Protein AF-A0A2V5Z272-F1 (afdb_monomer_lite)

Sequence (54 aa):
QYTPIIFLTALVTRAEASTGLRIDEHPFLAKPIDIQELIKAIEAHVPARAKSVG

Secondary structure (DSSP, 8-state):
------EEESSS-HHHHHTT--BTTB-EEESS--HHHHHHHHHHHS-GGGG---

Foldseek 3Di:
DDDADEAEDEPDDQVNLVVPDADVNHRYHYPPDDPVRVVVVVVVPPPPVVVPDD

Structure (mmCIF, N/CA/C/O backbone):
data_AF-A0A2V5Z272-F1
#
_entry.id   AF-A0A2V5Z272-F1
#
loop_
_atom_site.group_PDB
_atom_site.id
_atom_site.type_symbol
_atom_site.label_atom_id
_atom_site.label_alt_id
_atom_site.label_comp_id
_atom_site.label_asym_id
_atom_site.label_entity_id
_atom_site.label_seq_id
_atom_site.pdbx_PDB_ins_code
_atom_site.Cartn_x
_atom_site.Cartn_y
_atom_site.Cartn_z
_atom_site.occupancy
_atom_site.B_iso_or_equiv
_atom_site.auth_seq_id
_atom_site.auth_com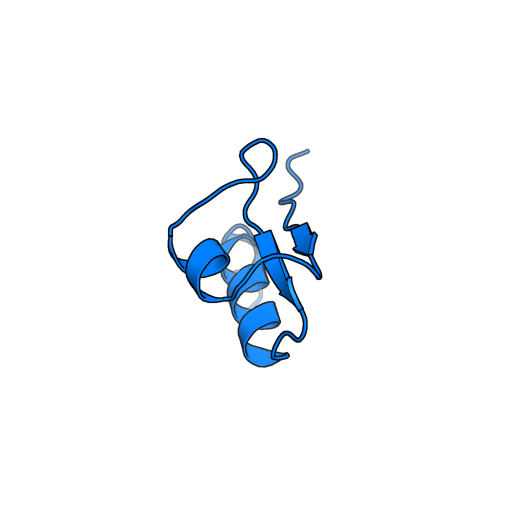p_id
_atom_site.auth_asym_id
_atom_site.auth_atom_id
_atom_site.pdbx_PDB_model_num
ATOM 1 N N . GLN A 1 1 ? 9.762 7.206 -20.230 1.00 65.31 1 GLN A N 1
ATOM 2 C CA . GLN A 1 1 ? 10.211 6.921 -18.851 1.00 65.31 1 GLN A CA 1
ATOM 3 C C . GLN A 1 1 ? 8.986 6.466 -18.070 1.00 65.31 1 GLN A C 1
ATOM 5 O O . GLN A 1 1 ? 7.985 7.162 -18.136 1.00 65.31 1 GLN A O 1
ATOM 10 N N . TYR A 1 2 ? 9.014 5.284 -17.451 1.00 78.00 2 TYR A N 1
ATOM 11 C CA . TYR A 1 2 ? 7.905 4.777 -16.632 1.00 78.00 2 TYR A CA 1
ATOM 12 C C . TYR A 1 2 ? 8.290 4.932 -15.162 1.00 78.00 2 TYR A C 1
ATOM 14 O O . TYR A 1 2 ? 9.281 4.342 -14.731 1.00 78.00 2 TYR A O 1
ATOM 22 N N . THR A 1 3 ? 7.539 5.747 -14.426 1.00 84.56 3 THR A N 1
ATOM 23 C CA . THR A 1 3 ? 7.720 5.955 -12.985 1.00 84.56 3 THR A CA 1
ATOM 24 C C . THR A 1 3 ? 6.482 5.401 -12.285 1.00 84.56 3 THR A C 1
ATOM 26 O O . THR A 1 3 ? 5.397 5.935 -12.513 1.00 84.56 3 THR A O 1
ATOM 29 N N . PRO A 1 4 ? 6.601 4.339 -11.470 1.00 85.94 4 PRO A N 1
ATOM 30 C CA . PRO A 1 4 ? 5.478 3.849 -10.682 1.00 85.94 4 PRO A CA 1
ATOM 31 C C . PRO A 1 4 ? 4.998 4.921 -9.696 1.00 85.94 4 PRO A C 1
ATOM 33 O O . PRO A 1 4 ? 5.810 5.544 -9.013 1.00 85.94 4 PRO A O 1
ATOM 36 N N . ILE A 1 5 ? 3.682 5.125 -9.617 1.00 88.25 5 ILE A N 1
ATOM 37 C CA . ILE A 1 5 ? 3.037 6.071 -8.696 1.00 88.25 5 ILE A CA 1
ATOM 38 C C . ILE A 1 5 ? 2.198 5.267 -7.704 1.00 88.25 5 ILE A C 1
ATOM 40 O O . ILE A 1 5 ? 1.446 4.385 -8.116 1.00 88.25 5 ILE A O 1
ATOM 44 N N . ILE A 1 6 ? 2.329 5.579 -6.413 1.00 88.50 6 ILE A N 1
ATOM 45 C CA . ILE A 1 6 ? 1.534 5.007 -5.318 1.00 88.50 6 ILE A CA 1
ATOM 46 C C . ILE A 1 6 ? 1.005 6.177 -4.481 1.00 88.50 6 ILE A C 1
ATOM 48 O O . ILE A 1 6 ? 1.789 7.001 -4.008 1.00 88.50 6 ILE A O 1
ATOM 52 N N . PHE A 1 7 ? -0.310 6.260 -4.281 1.00 89.25 7 PHE A N 1
ATOM 53 C CA . PHE A 1 7 ? -0.924 7.299 -3.449 1.00 89.25 7 PHE A CA 1
ATOM 54 C C . PHE A 1 7 ? -0.915 6.907 -1.967 1.00 89.25 7 PHE A C 1
ATOM 56 O O . PHE A 1 7 ? -1.167 5.760 -1.624 1.00 89.25 7 PHE A O 1
ATOM 63 N N . LEU A 1 8 ? -0.681 7.857 -1.059 1.00 89.31 8 LEU A N 1
ATOM 64 C CA . LEU A 1 8 ? -0.775 7.636 0.390 1.00 89.31 8 LEU A CA 1
ATOM 65 C C . LEU A 1 8 ? -1.800 8.608 0.993 1.00 89.31 8 LEU A C 1
ATOM 67 O O . LEU A 1 8 ? -1.554 9.814 1.059 1.00 89.31 8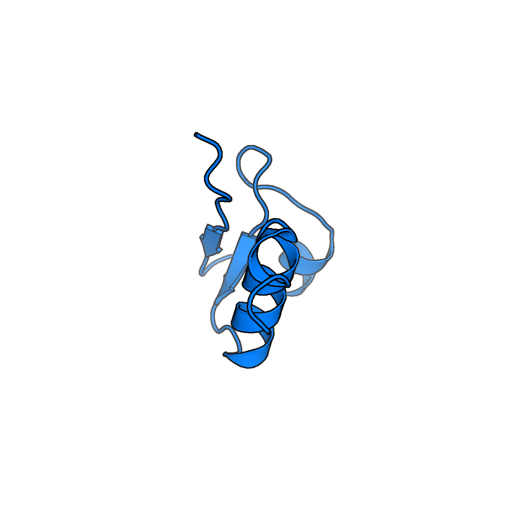 LEU A O 1
ATOM 71 N N . THR A 1 9 ? -2.947 8.095 1.438 1.00 85.00 9 THR A N 1
ATOM 72 C CA . THR A 1 9 ? -4.167 8.881 1.718 1.00 85.00 9 THR A CA 1
ATOM 73 C C . THR A 1 9 ? -4.599 8.795 3.189 1.00 85.00 9 THR A C 1
ATOM 75 O O . THR A 1 9 ? -4.234 7.851 3.877 1.00 85.00 9 THR A O 1
ATOM 78 N N . ALA A 1 10 ? -5.343 9.783 3.709 1.00 81.12 10 ALA A N 1
ATOM 79 C CA . ALA A 1 10 ? -5.742 9.836 5.128 1.00 81.12 10 ALA A CA 1
ATOM 80 C C . ALA A 1 10 ? -7.187 9.391 5.427 1.00 81.12 10 ALA A C 1
ATOM 82 O O . ALA A 1 10 ? -7.473 9.020 6.559 1.00 81.12 10 ALA A O 1
ATOM 83 N N . LEU A 1 11 ? -8.097 9.456 4.450 1.00 66.75 11 LEU A N 1
ATOM 84 C CA . LEU A 1 11 ? -9.542 9.265 4.664 1.00 66.75 11 LEU A CA 1
ATOM 85 C C . LEU A 1 11 ? -10.076 7.930 4.139 1.00 66.75 11 LEU A C 1
ATOM 87 O O . LEU A 1 11 ? -11.285 7.744 4.079 1.00 66.75 11 LEU A O 1
ATOM 91 N N . VAL A 1 12 ? -9.188 7.016 3.755 1.00 64.75 12 VAL A N 1
ATOM 92 C CA . VAL A 1 12 ? -9.581 5.708 3.237 1.00 64.75 12 VAL A CA 1
ATOM 93 C C . VAL A 1 12 ? -9.352 4.673 4.328 1.00 64.75 12 VAL A C 1
ATOM 95 O O . VAL A 1 12 ? -8.276 4.608 4.928 1.00 64.75 12 VAL A O 1
ATOM 98 N N . THR A 1 13 ? -10.376 3.887 4.635 1.00 65.31 13 THR A N 1
ATOM 99 C CA . THR A 1 13 ? -10.270 2.802 5.606 1.00 65.31 13 THR A CA 1
ATOM 100 C C . THR A 1 13 ? -9.314 1.734 5.071 1.00 65.31 13 THR A C 1
ATOM 102 O O . THR A 1 13 ? -9.224 1.493 3.867 1.00 65.31 13 THR A O 1
ATOM 105 N N . ARG A 1 14 ? -8.597 1.032 5.958 1.00 63.47 14 ARG A N 1
ATOM 106 C CA . ARG A 1 14 ? -7.749 -0.106 5.544 1.00 63.47 14 ARG A CA 1
ATOM 107 C C . ARG A 1 14 ? -8.532 -1.172 4.764 1.00 63.47 14 ARG A C 1
ATOM 109 O O . ARG A 1 14 ? -7.947 -1.860 3.938 1.00 63.47 14 ARG A O 1
ATOM 116 N N . ALA A 1 15 ? -9.839 -1.280 5.017 1.00 62.72 15 ALA A N 1
ATOM 117 C CA . ALA A 1 15 ? -10.743 -2.164 4.290 1.00 62.72 15 ALA A CA 1
ATOM 118 C C . ALA A 1 15 ? -10.958 -1.723 2.832 1.00 62.72 15 ALA A C 1
ATOM 120 O O . ALA A 1 15 ? -11.003 -2.565 1.949 1.00 62.72 15 ALA A O 1
ATOM 121 N N . GLU A 1 16 ? -11.032 -0.423 2.554 1.00 62.59 16 GLU A N 1
ATOM 122 C CA . GLU A 1 16 ? -11.125 0.104 1.184 1.00 62.59 16 GLU A CA 1
ATOM 123 C C . GLU A 1 16 ? -9.775 0.030 0.445 1.00 62.59 16 GLU A C 1
ATOM 125 O O . GLU A 1 16 ? -9.732 -0.172 -0.766 1.00 62.59 16 GLU A O 1
ATOM 130 N N . ALA A 1 17 ? -8.651 0.137 1.162 1.00 62.88 17 ALA A N 1
ATOM 131 C CA . ALA A 1 17 ? -7.325 -0.069 0.571 1.00 62.88 17 ALA A CA 1
ATOM 132 C C . ALA A 1 17 ? -7.075 -1.538 0.165 1.00 62.88 17 ALA A C 1
ATOM 134 O O . ALA A 1 17 ? -6.349 -1.801 -0.792 1.00 62.88 17 ALA A O 1
ATOM 135 N N . SER A 1 18 ? -7.685 -2.507 0.857 1.00 65.81 18 SER A N 1
ATOM 136 C CA . SER A 1 18 ? -7.494 -3.938 0.584 1.00 65.81 18 SER A CA 1
ATOM 137 C C . SER A 1 18 ? -8.416 -4.507 -0.502 1.00 65.81 18 SER A C 1
ATOM 139 O O . SER A 1 18 ? -8.159 -5.607 -0.991 1.00 65.81 18 SER A O 1
ATOM 141 N N . THR A 1 19 ? -9.451 -3.776 -0.933 1.00 66.00 19 THR A N 1
ATOM 142 C CA . THR A 1 19 ? -10.415 -4.230 -1.958 1.00 66.00 19 THR A CA 1
ATOM 143 C C . THR A 1 19 ? -9.947 -4.021 -3.399 1.00 66.00 19 THR A C 1
ATOM 145 O O . THR A 1 19 ? -10.693 -4.313 -4.330 1.00 66.00 19 THR A O 1
ATOM 148 N N . GLY A 1 20 ? -8.730 -3.514 -3.617 1.00 64.50 20 GLY A N 1
ATOM 149 C CA . GLY A 1 20 ? -8.201 -3.266 -4.962 1.00 64.50 20 GLY A CA 1
ATOM 150 C C . GLY A 1 20 ? -8.783 -2.024 -5.644 1.00 64.50 20 GLY A C 1
ATOM 151 O O . GLY A 1 20 ? -8.693 -1.905 -6.866 1.00 64.50 20 GLY A O 1
ATOM 152 N N . LEU A 1 21 ? -9.365 -1.100 -4.869 1.00 69.31 21 LEU A N 1
ATOM 153 C CA . LEU A 1 21 ? -9.714 0.234 -5.354 1.00 69.31 21 LEU A CA 1
ATOM 154 C C . LEU A 1 21 ? -8.444 0.933 -5.869 1.00 69.31 21 LEU A C 1
ATOM 156 O O . LEU A 1 21 ? -7.350 0.761 -5.327 1.00 69.31 21 LEU A O 1
ATOM 160 N N . ARG A 1 22 ? -8.588 1.725 -6.931 1.00 75.44 22 ARG A N 1
ATOM 161 C CA . ARG A 1 22 ? -7.493 2.476 -7.557 1.00 75.44 22 ARG A CA 1
ATOM 162 C C . ARG A 1 22 ? -7.869 3.951 -7.604 1.00 75.44 22 ARG A C 1
ATOM 164 O O . ARG A 1 22 ? -9.039 4.279 -7.785 1.00 75.44 22 ARG A O 1
ATOM 171 N N . ILE A 1 23 ? -6.884 4.825 -7.444 1.00 78.62 23 ILE A N 1
ATOM 172 C CA . ILE A 1 23 ? -7.027 6.265 -7.685 1.00 78.62 23 ILE A CA 1
ATOM 173 C C . ILE A 1 23 ? -6.366 6.526 -9.029 1.00 78.62 23 ILE A C 1
ATOM 175 O O . ILE A 1 23 ? -5.163 6.312 -9.148 1.00 78.62 23 ILE A O 1
ATOM 179 N N . ASP A 1 24 ? -7.139 6.926 -10.036 1.00 80.25 24 ASP A N 1
ATOM 180 C CA . ASP A 1 24 ? -6.644 7.145 -11.403 1.00 80.25 24 ASP A CA 1
ATOM 181 C C . ASP A 1 24 ? -5.788 5.971 -11.926 1.00 80.25 24 ASP A C 1
ATOM 183 O O . ASP A 1 24 ? -4.677 6.161 -12.407 1.00 80.25 24 ASP A O 1
ATOM 187 N N . GLU A 1 25 ? -6.266 4.728 -11.779 1.00 81.88 25 GLU A N 1
ATOM 188 C CA . GLU A 1 25 ? -5.545 3.485 -12.132 1.00 81.88 25 GLU A CA 1
ATOM 189 C C . GLU A 1 25 ? -4.286 3.169 -11.295 1.00 81.88 25 GLU A C 1
ATOM 191 O O . GLU A 1 25 ? -3.664 2.108 -11.460 1.00 81.88 25 GLU A O 1
ATOM 196 N N . HIS A 1 26 ? -3.943 4.014 -10.324 1.00 83.31 26 HIS A N 1
ATOM 197 C CA . HIS A 1 26 ? -2.806 3.821 -9.432 1.00 83.31 26 HIS A CA 1
ATOM 198 C C . HIS A 1 26 ? -3.206 3.163 -8.101 1.00 83.31 26 HIS A C 1
ATOM 200 O O . HIS A 1 26 ? -4.290 3.422 -7.566 1.00 83.31 26 HIS A O 1
ATOM 206 N N . PRO A 1 27 ? -2.325 2.323 -7.526 1.00 84.38 27 PRO A N 1
ATOM 207 C CA . PRO A 1 27 ? -2.506 1.815 -6.174 1.00 84.38 27 PRO A CA 1
ATOM 208 C C . PRO A 1 27 ? -2.528 2.958 -5.157 1.00 84.38 27 PRO A C 1
ATOM 210 O O . PRO A 1 27 ? -1.863 3.984 -5.340 1.00 84.38 27 PRO A O 1
ATOM 213 N N . PHE A 1 28 ? -3.212 2.744 -4.036 1.00 86.50 28 PHE A N 1
ATOM 214 C CA . PHE A 1 28 ? -3.119 3.637 -2.891 1.00 86.50 28 PHE A CA 1
ATOM 215 C C . PHE A 1 28 ? -3.006 2.875 -1.567 1.00 86.50 28 PHE A C 1
ATOM 217 O O . PHE A 1 28 ? -3.444 1.736 -1.438 1.00 86.50 28 PHE A O 1
ATOM 224 N N . LEU A 1 29 ? -2.409 3.535 -0.579 1.00 87.50 29 LEU A N 1
ATOM 225 C CA . LEU A 1 29 ? -2.204 3.075 0.789 1.00 87.50 29 LEU A CA 1
ATOM 226 C C . LEU A 1 29 ? -2.904 4.031 1.761 1.00 87.50 29 LEU A C 1
ATOM 228 O O . LEU A 1 29 ? -3.034 5.231 1.492 1.00 87.50 29 LEU A O 1
ATO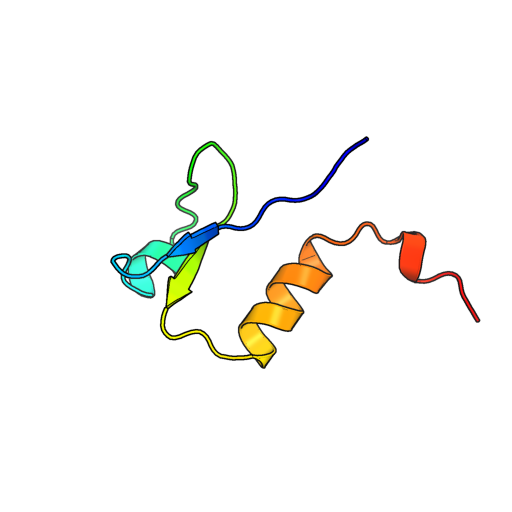M 232 N N . ALA A 1 30 ? -3.336 3.509 2.906 1.00 87.25 30 ALA A N 1
ATOM 233 C CA . ALA A 1 30 ? -4.009 4.282 3.946 1.00 87.25 30 ALA A CA 1
ATOM 234 C C . ALA A 1 30 ? -3.028 4.747 5.035 1.00 87.25 30 ALA A C 1
ATOM 236 O O . ALA A 1 30 ? -2.133 4.008 5.442 1.00 87.25 30 ALA A O 1
ATOM 237 N N . LYS A 1 31 ? -3.220 5.961 5.558 1.00 87.81 31 LYS A N 1
ATOM 238 C CA . LYS A 1 31 ? -2.565 6.455 6.777 1.00 87.81 31 LYS A CA 1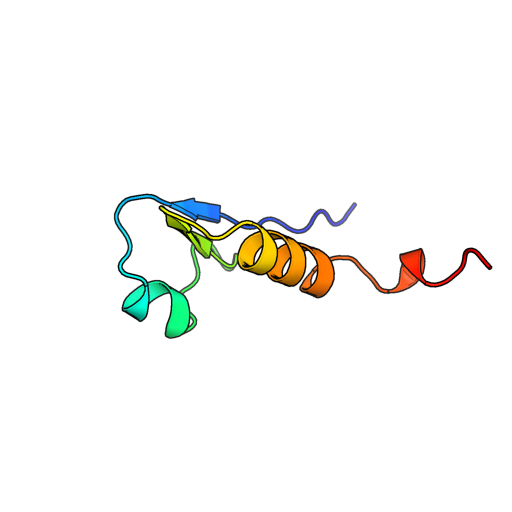
ATOM 239 C C . LYS A 1 31 ? -3.417 6.110 8.015 1.00 87.81 31 LYS A C 1
ATOM 241 O O . LYS A 1 31 ? -4.640 6.166 7.929 1.00 87.81 31 LYS A O 1
ATOM 246 N N . PRO A 1 32 ? -2.798 5.837 9.181 1.00 88.19 32 PRO A N 1
ATOM 247 C CA . PRO A 1 32 ? -1.362 5.649 9.375 1.00 88.19 32 PRO A CA 1
ATOM 248 C C . PRO A 1 32 ? -0.887 4.329 8.746 1.00 88.19 32 PRO A C 1
ATOM 250 O O . PRO A 1 32 ? -1.552 3.294 8.864 1.00 88.19 32 PRO A O 1
ATOM 253 N N . ILE A 1 33 ? 0.276 4.392 8.094 1.00 87.88 33 ILE A N 1
ATOM 254 C CA . ILE A 1 33 ? 0.898 3.267 7.388 1.00 87.88 33 ILE A CA 1
ATOM 255 C C . ILE A 1 33 ? 2.062 2.715 8.210 1.00 87.88 33 ILE A C 1
ATOM 257 O O . ILE A 1 33 ? 2.794 3.480 8.842 1.00 87.88 33 ILE A O 1
ATOM 261 N N . ASP A 1 34 ? 2.231 1.396 8.199 1.00 90.69 34 ASP A N 1
ATOM 262 C CA . ASP A 1 34 ? 3.428 0.757 8.736 1.00 90.69 34 ASP A CA 1
ATOM 263 C C . ASP A 1 34 ? 4.601 0.877 7.742 1.00 90.69 34 ASP A C 1
ATOM 265 O O . ASP A 1 34 ? 4.422 0.772 6.528 1.00 90.69 34 ASP A O 1
ATOM 269 N N . ILE A 1 35 ? 5.822 1.096 8.238 1.00 92.00 35 ILE A N 1
ATOM 270 C CA . ILE A 1 35 ? 6.987 1.281 7.355 1.00 92.00 35 ILE A CA 1
ATOM 271 C C . ILE A 1 35 ? 7.306 0.006 6.562 1.00 92.00 35 ILE A C 1
ATOM 273 O O . ILE A 1 35 ? 7.679 0.105 5.393 1.00 92.00 35 ILE A O 1
ATOM 277 N N . GLN A 1 36 ? 7.135 -1.186 7.141 1.00 93.00 36 GLN A N 1
ATOM 278 C CA . GLN A 1 36 ? 7.376 -2.442 6.421 1.00 93.00 36 GLN A CA 1
ATOM 279 C C . GLN A 1 36 ? 6.323 -2.673 5.337 1.00 93.00 36 GLN A C 1
ATOM 281 O O . GLN A 1 36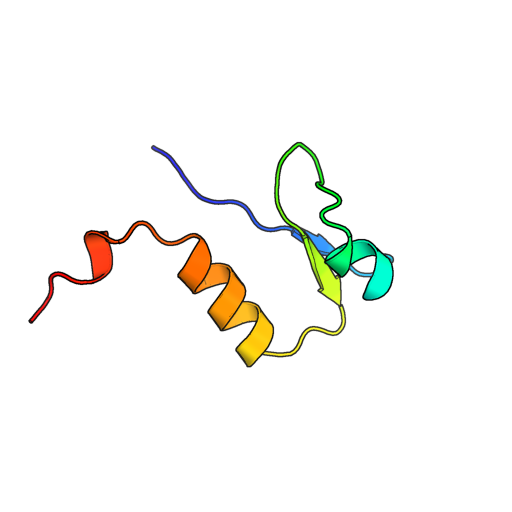 ? 6.636 -3.203 4.272 1.00 93.00 36 GLN A O 1
ATOM 286 N N . GLU A 1 37 ? 5.084 -2.253 5.581 1.00 88.75 37 GLU A N 1
ATOM 287 C CA . GLU A 1 37 ? 4.018 -2.264 4.576 1.00 88.75 37 GLU A CA 1
ATOM 288 C C . GLU A 1 37 ? 4.350 -1.343 3.392 1.00 88.75 37 GLU A C 1
ATOM 290 O O . GLU A 1 37 ? 4.238 -1.756 2.235 1.00 88.75 37 GLU A O 1
ATOM 295 N N . LEU A 1 38 ? 4.855 -0.136 3.666 1.00 90.44 38 LEU A N 1
ATOM 296 C CA . LEU A 1 38 ? 5.291 0.802 2.630 1.00 90.44 38 LEU A CA 1
ATOM 297 C C . LEU A 1 38 ? 6.458 0.248 1.796 1.00 90.44 38 LEU A C 1
ATOM 299 O O . LEU A 1 38 ? 6.421 0.332 0.569 1.00 90.44 38 LEU A O 1
ATOM 303 N N . ILE A 1 39 ? 7.474 -0.335 2.441 1.00 91.50 39 ILE A N 1
ATOM 304 C CA . ILE A 1 39 ? 8.629 -0.928 1.746 1.00 91.50 39 ILE A CA 1
ATOM 305 C C . ILE A 1 39 ? 8.167 -2.024 0.781 1.00 91.50 39 ILE A C 1
ATOM 307 O O . ILE A 1 39 ? 8.511 -1.979 -0.399 1.00 91.50 39 ILE A O 1
ATOM 311 N N . LYS A 1 40 ? 7.316 -2.951 1.239 1.00 89.81 40 LYS A N 1
ATOM 312 C CA . LYS A 1 40 ? 6.776 -4.032 0.396 1.00 89.81 40 LYS A CA 1
ATOM 313 C C . LYS A 1 40 ? 6.012 -3.499 -0.814 1.00 89.81 40 LYS A C 1
ATOM 315 O O . LYS A 1 40 ? 6.157 -4.025 -1.917 1.00 89.81 40 LYS A O 1
ATOM 320 N N . ALA A 1 41 ? 5.204 -2.455 -0.622 1.00 87.50 41 ALA A N 1
ATOM 321 C CA . ALA A 1 41 ? 4.455 -1.833 -1.709 1.00 87.50 41 ALA A CA 1
ATOM 322 C C . ALA A 1 41 ? 5.385 -1.201 -2.755 1.00 87.50 41 ALA A C 1
ATOM 324 O O . ALA A 1 41 ? 5.128 -1.330 -3.951 1.00 87.50 41 ALA A O 1
ATOM 325 N N . ILE A 1 42 ? 6.478 -0.566 -2.324 1.00 89.00 42 ILE A N 1
ATOM 326 C CA . ILE A 1 42 ? 7.495 -0.020 -3.229 1.00 89.00 42 ILE A CA 1
ATOM 327 C C . ILE A 1 42 ? 8.178 -1.158 -3.994 1.00 89.00 42 ILE A C 1
ATOM 329 O O . ILE A 1 42 ? 8.188 -1.136 -5.223 1.00 89.00 42 ILE A O 1
ATOM 333 N N . GLU A 1 43 ? 8.691 -2.174 -3.297 1.00 90.19 43 GLU A N 1
ATOM 334 C CA . GLU A 1 43 ? 9.406 -3.312 -3.895 1.00 90.19 43 GLU A CA 1
ATOM 335 C C . GLU A 1 43 ? 8.577 -4.052 -4.951 1.00 90.19 43 GLU A C 1
ATOM 337 O O . GLU A 1 43 ? 9.117 -4.449 -5.982 1.00 90.19 43 GLU A O 1
ATOM 342 N N . ALA A 1 44 ? 7.262 -4.179 -4.744 1.00 86.38 44 ALA A N 1
ATOM 343 C CA . ALA A 1 44 ? 6.345 -4.790 -5.707 1.00 86.38 44 ALA A CA 1
ATOM 344 C C . ALA A 1 44 ? 6.235 -4.021 -7.039 1.00 86.38 44 ALA A C 1
ATOM 346 O O . ALA A 1 44 ? 5.858 -4.605 -8.054 1.00 86.38 44 ALA A O 1
ATOM 347 N N . HIS A 1 45 ? 6.557 -2.724 -7.045 1.00 84.12 45 HIS A N 1
ATOM 348 C CA . HIS A 1 45 ? 6.440 -1.847 -8.212 1.00 84.12 45 HIS A CA 1
ATOM 349 C C . HIS A 1 45 ? 7.795 -1.437 -8.807 1.00 84.12 45 HIS A C 1
ATOM 351 O O . HIS A 1 45 ? 7.829 -0.838 -9.885 1.00 84.12 45 HIS A O 1
ATOM 357 N N . VAL A 1 46 ? 8.919 -1.766 -8.159 1.00 80.38 46 VAL A N 1
ATOM 358 C CA . VAL A 1 46 ? 10.247 -1.578 -8.756 1.00 80.38 46 VAL A CA 1
ATOM 359 C C . VAL A 1 46 ? 10.454 -2.645 -9.840 1.00 80.38 46 VAL A C 1
ATOM 361 O O . VAL A 1 46 ? 10.351 -3.840 -9.555 1.00 80.38 46 VAL A O 1
ATOM 364 N N . PRO A 1 47 ? 10.771 -2.271 -11.094 1.00 67.44 47 PRO A N 1
ATOM 365 C CA . PRO A 1 47 ? 11.085 -3.254 -12.123 1.00 67.44 47 PRO A CA 1
ATOM 366 C C . PRO A 1 47 ? 12.280 -4.111 -11.684 1.00 67.44 47 PRO A C 1
ATOM 368 O O . PRO A 1 47 ? 13.271 -3.587 -11.177 1.00 67.44 47 PRO A O 1
ATOM 371 N N . ALA A 1 48 ? 12.225 -5.423 -11.944 1.00 59.50 48 ALA A N 1
ATOM 372 C CA . ALA A 1 48 ? 13.216 -6.434 -11.533 1.00 59.50 48 ALA A CA 1
ATOM 373 C C . ALA A 1 48 ? 14.685 -6.152 -11.940 1.00 59.50 48 ALA A C 1
ATOM 375 O O . ALA A 1 48 ? 15.593 -6.888 -11.556 1.00 59.50 48 ALA A O 1
ATOM 376 N N . ARG A 1 49 ? 14.944 -5.069 -12.680 1.00 52.78 49 ARG A N 1
ATOM 377 C CA . ARG A 1 49 ? 16.259 -4.617 -13.143 1.00 52.78 49 ARG A CA 1
ATOM 378 C C . ARG A 1 49 ? 17.222 -4.217 -12.013 1.00 52.78 49 ARG A C 1
ATOM 380 O O . ARG A 1 49 ? 18.409 -4.083 -12.272 1.00 52.78 49 ARG A O 1
ATOM 387 N N . ALA A 1 50 ? 16.750 -4.069 -10.774 1.00 53.94 50 ALA A N 1
ATOM 388 C CA . ALA A 1 50 ? 17.610 -3.843 -9.608 1.00 53.94 50 ALA A CA 1
ATOM 389 C C . ALA A 1 50 ? 18.159 -5.137 -8.965 1.00 53.94 50 ALA A C 1
ATOM 391 O O . ALA A 1 50 ? 18.949 -5.052 -8.032 1.00 53.94 50 ALA A O 1
ATOM 392 N N . LYS A 1 51 ? 17.790 -6.336 -9.454 1.00 50.97 51 LYS A N 1
ATOM 393 C CA . LYS A 1 51 ? 18.366 -7.615 -8.980 1.00 50.97 51 LYS A CA 1
ATOM 394 C C . LYS A 1 51 ? 19.678 -8.010 -9.674 1.00 50.97 51 LYS A C 1
ATOM 396 O O . LYS A 1 51 ? 20.174 -9.106 -9.445 1.00 50.97 51 LYS A O 1
ATOM 401 N N . SER A 1 52 ? 20.243 -7.143 -10.515 1.00 50.78 52 SER A N 1
ATOM 402 C CA . SER A 1 52 ? 21.552 -7.349 -11.144 1.00 50.78 52 SER A CA 1
ATOM 403 C C . SER A 1 52 ? 22.568 -6.311 -10.666 1.00 50.78 52 SER A C 1
ATOM 405 O O . SER A 1 52 ? 23.038 -5.487 -11.446 1.00 50.78 52 SER A O 1
ATOM 407 N N . VAL A 1 53 ? 22.904 -6.341 -9.383 1.00 49.56 53 VAL A N 1
ATOM 408 C CA . VAL A 1 53 ? 24.243 -5.968 -8.918 1.00 49.56 53 VAL A CA 1
ATOM 409 C C . VAL A 1 53 ? 24.616 -7.062 -7.926 1.00 49.56 53 V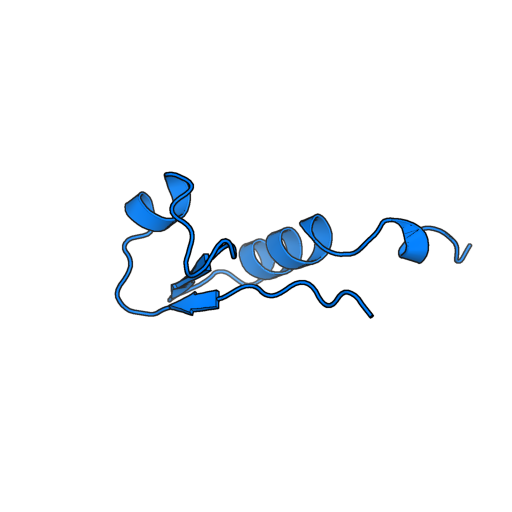AL A C 1
ATOM 411 O O . VAL A 1 53 ? 23.972 -7.190 -6.886 1.00 49.56 53 VAL A O 1
ATOM 414 N N . GLY A 1 54 ? 25.523 -7.936 -8.367 1.00 42.50 54 GLY A N 1
ATOM 415 C CA . GLY A 1 54 ? 26.152 -8.947 -7.521 1.00 42.50 54 GLY A CA 1
ATOM 416 C C . GLY A 1 54 ? 27.172 -8.349 -6.567 1.00 42.50 54 GLY A C 1
ATOM 417 O O . GLY A 1 54 ? 27.413 -7.122 -6.643 1.00 42.50 54 GLY A O 1
#

Radius of gyration: 12.79 Å; chains: 1; bounding box: 37×19×28 Å

pLDDT: mean 76.66, std 13.69, range [42.5, 93.0]